Protein AF-A0A354BB14-F1 (afdb_monomer_lite)

Secondary structure (DSSP, 8-state):
--HHHHHHHHHHHHHHHHHHHHHHHHTTT--EETTEEHHHHHHHHHHHHHHHHHHHHHHHT-SHHHHTHHHHHHHHHHHHH-

Structure (mmCIF, N/CA/C/O backbone):
data_AF-A0A354BB14-F1
#
_entry.id   AF-A0A354BB14-F1
#
loop_
_atom_site.group_PDB
_atom_site.id
_atom_site.type_symbol
_atom_site.label_atom_id
_atom_site.label_alt_id
_atom_site.label_comp_id
_atom_site.label_asym_id
_atom_site.label_entity_id
_atom_site.label_seq_id
_atom_site.pdbx_PDB_ins_code
_atom_site.Cartn_x
_atom_site.Cartn_y
_atom_site.Cartn_z
_atom_site.occupancy
_atom_site.B_iso_or_equiv
_atom_site.auth_seq_id
_atom_site.auth_comp_id
_atom_site.auth_asym_id
_atom_site.auth_atom_id
_atom_site.pdbx_PDB_model_num
ATOM 1 N N . MET A 1 1 ? -25.106 7.552 0.782 1.00 60.56 1 MET A N 1
ATOM 2 C CA . MET A 1 1 ? -23.792 7.065 1.272 1.00 60.56 1 MET A CA 1
ATOM 3 C C . MET A 1 1 ? -23.388 7.920 2.463 1.00 60.56 1 MET A C 1
ATOM 5 O O . MET A 1 1 ? -23.561 9.128 2.377 1.00 60.56 1 MET A O 1
ATOM 9 N N . THR A 1 2 ? -22.892 7.345 3.561 1.00 86.94 2 THR A N 1
ATOM 10 C CA . THR A 1 2 ? -22.328 8.152 4.659 1.00 86.94 2 THR A CA 1
ATOM 11 C C . THR A 1 2 ? -21.038 8.836 4.192 1.00 86.94 2 THR A C 1
ATOM 13 O O . THR A 1 2 ? -20.342 8.306 3.320 1.00 86.94 2 THR A O 1
ATOM 16 N N . ASN A 1 3 ? -20.701 9.999 4.764 1.00 92.50 3 ASN A N 1
ATOM 17 C CA . ASN A 1 3 ? -19.468 10.725 4.423 1.00 92.50 3 ASN A CA 1
ATOM 18 C C . ASN A 1 3 ? -18.220 9.829 4.575 1.00 92.50 3 ASN A C 1
ATOM 20 O O . ASN A 1 3 ? -17.358 9.830 3.703 1.00 92.50 3 ASN A O 1
ATOM 24 N N . ALA A 1 4 ? -18.182 8.984 5.613 1.00 91.94 4 ALA A N 1
ATOM 25 C CA . ALA A 1 4 ? -17.092 8.037 5.857 1.00 91.94 4 ALA A CA 1
ATOM 26 C C . ALA A 1 4 ? -16.930 6.995 4.734 1.00 91.94 4 ALA A C 1
ATOM 28 O O . ALA A 1 4 ? -15.823 6.783 4.246 1.00 91.94 4 ALA A O 1
ATOM 29 N N . ARG A 1 5 ? -18.029 6.384 4.265 1.00 94.44 5 ARG A N 1
ATOM 30 C CA . ARG A 1 5 ? -17.972 5.392 3.177 1.00 94.44 5 ARG A CA 1
ATOM 31 C C . ARG A 1 5 ? -17.496 6.019 1.868 1.00 94.44 5 ARG A C 1
ATOM 33 O O . ARG A 1 5 ? -16.720 5.399 1.151 1.00 94.44 5 ARG A O 1
ATOM 40 N N . ARG A 1 6 ? -17.944 7.242 1.562 1.00 94.75 6 ARG A N 1
ATOM 41 C CA . ARG A 1 6 ? -17.478 7.984 0.381 1.00 94.75 6 ARG A CA 1
ATOM 42 C C . ARG A 1 6 ? -15.973 8.246 0.460 1.00 94.75 6 ARG A C 1
ATOM 44 O O . ARG A 1 6 ? -15.272 7.960 -0.501 1.00 94.75 6 ARG A O 1
ATOM 51 N N . ASN A 1 7 ? -15.486 8.726 1.603 1.00 96.12 7 ASN A N 1
ATOM 52 C CA . ASN A 1 7 ? -14.064 9.010 1.796 1.00 96.12 7 ASN A CA 1
ATOM 53 C C . ASN A 1 7 ? -13.204 7.741 1.687 1.00 96.12 7 ASN A C 1
ATOM 55 O O . ASN A 1 7 ? -12.156 7.783 1.053 1.00 96.12 7 ASN A O 1
ATOM 59 N N . ALA A 1 8 ? -13.667 6.608 2.227 1.00 94.19 8 ALA A N 1
ATOM 60 C CA . ALA A 1 8 ? -12.966 5.329 2.101 1.00 94.19 8 ALA A CA 1
ATOM 61 C C . ALA A 1 8 ? -12.851 4.869 0.639 1.00 94.19 8 ALA A C 1
ATOM 63 O O . ALA A 1 8 ? -11.772 4.490 0.196 1.00 94.19 8 ALA A O 1
ATOM 64 N N . VAL A 1 9 ? -13.942 4.954 -0.132 1.00 96.12 9 VAL A N 1
ATOM 65 C CA . VAL A 1 9 ? -13.924 4.606 -1.563 1.00 96.12 9 VAL A CA 1
ATOM 66 C C . VAL A 1 9 ? -12.972 5.519 -2.335 1.00 96.12 9 VAL A C 1
ATOM 68 O O . VAL A 1 9 ? -12.171 5.022 -3.119 1.00 96.12 9 VAL A O 1
ATOM 71 N N . ILE A 1 10 ? -13.014 6.832 -2.085 1.00 97.62 10 ILE A N 1
ATOM 72 C CA . ILE A 1 10 ? -12.084 7.784 -2.709 1.00 97.62 10 ILE A CA 1
ATOM 73 C C . ILE A 1 10 ? -10.638 7.413 -2.367 1.00 97.62 10 ILE A C 1
ATOM 75 O O . ILE A 1 10 ? -9.809 7.354 -3.266 1.00 97.62 10 ILE A O 1
ATOM 79 N N . GLY A 1 11 ? -10.344 7.107 -1.101 1.00 96.44 11 GLY A N 1
ATOM 80 C CA . GLY A 1 11 ? -9.006 6.702 -0.671 1.00 96.44 11 GLY A CA 1
ATOM 81 C C . GLY A 1 11 ? -8.501 5.450 -1.390 1.00 96.44 11 GLY A C 1
ATOM 82 O O . GLY A 1 11 ? -7.381 5.451 -1.891 1.00 96.44 11 GLY A O 1
ATOM 83 N N . ILE A 1 12 ? -9.340 4.416 -1.510 1.00 95.62 12 ILE A N 1
ATOM 84 C CA . ILE A 1 12 ? -8.996 3.179 -2.230 1.00 95.62 12 ILE A CA 1
ATOM 85 C C . ILE A 1 12 ? -8.717 3.468 -3.708 1.00 95.62 12 ILE A C 1
ATOM 87 O O . ILE A 1 12 ? -7.721 2.992 -4.247 1.00 95.62 12 ILE A O 1
ATOM 91 N N . VAL A 1 13 ? -9.569 4.265 -4.360 1.00 97.62 13 VAL A N 1
ATOM 92 C CA . VAL A 1 13 ? -9.393 4.624 -5.775 1.00 97.62 13 VAL A CA 1
ATOM 93 C C . VAL A 1 13 ? -8.106 5.419 -5.976 1.00 97.62 13 VAL A C 1
ATOM 95 O O . VAL A 1 13 ? -7.332 5.100 -6.873 1.00 97.62 13 VAL A O 1
ATOM 98 N N . VAL A 1 14 ? -7.839 6.414 -5.128 1.00 98.06 14 VAL A N 1
ATOM 99 C CA . VAL A 1 14 ? -6.608 7.214 -5.191 1.00 98.06 14 VAL A CA 1
ATOM 100 C C . VAL A 1 14 ? -5.378 6.331 -4.990 1.00 98.06 14 VAL A C 1
ATOM 102 O O . VAL A 1 14 ? -4.440 6.424 -5.777 1.00 98.06 14 VAL A O 1
ATOM 105 N N . ALA A 1 15 ? -5.389 5.440 -3.996 1.00 96.50 15 ALA A N 1
ATOM 106 C CA . ALA A 1 15 ? -4.285 4.517 -3.753 1.00 96.50 15 ALA A CA 1
ATOM 107 C C . ALA A 1 15 ? -4.036 3.597 -4.958 1.00 96.50 15 ALA A C 1
ATOM 109 O O . ALA A 1 15 ? -2.893 3.458 -5.385 1.00 96.50 15 ALA A O 1
ATOM 110 N N . ALA A 1 16 ? -5.092 3.023 -5.544 1.00 96.56 16 ALA A N 1
ATOM 111 C CA . ALA A 1 16 ? -4.978 2.171 -6.725 1.00 96.56 16 ALA A CA 1
ATOM 112 C C . ALA A 1 16 ? -4.411 2.934 -7.933 1.00 96.56 16 ALA A C 1
ATOM 114 O O . ALA A 1 16 ? -3.488 2.448 -8.579 1.00 96.56 16 ALA A O 1
ATOM 115 N N . VAL A 1 17 ? -4.901 4.151 -8.196 1.00 97.94 17 VAL A N 1
ATOM 116 C CA . VAL A 1 17 ? -4.414 5.001 -9.296 1.00 97.94 17 VAL A CA 1
ATOM 117 C C . VAL A 1 17 ? -2.939 5.354 -9.109 1.00 97.94 17 VAL A C 1
ATOM 119 O O . VAL A 1 17 ? -2.150 5.201 -10.040 1.00 97.94 17 VAL A O 1
ATOM 122 N N . LEU A 1 18 ? -2.547 5.785 -7.909 1.00 97.88 18 LEU A N 1
ATOM 123 C CA . LEU A 1 18 ? -1.149 6.098 -7.609 1.00 97.88 18 LEU A CA 1
ATOM 124 C C . LEU A 1 18 ? -0.259 4.859 -7.730 1.00 97.88 18 LEU A C 1
ATOM 126 O O . LEU A 1 18 ? 0.811 4.943 -8.325 1.00 97.88 18 LEU A O 1
ATOM 130 N N . GLY A 1 19 ? -0.716 3.710 -7.230 1.00 96.19 19 GLY A N 1
ATOM 131 C CA . GLY A 1 19 ? -0.013 2.437 -7.367 1.00 96.19 19 GLY A CA 1
ATOM 132 C C . GLY A 1 19 ? 0.220 2.059 -8.829 1.00 96.19 19 GLY A C 1
ATOM 133 O O . GLY A 1 19 ? 1.339 1.709 -9.193 1.00 96.19 19 GLY A O 1
ATOM 134 N N . SER A 1 20 ? -0.794 2.200 -9.687 1.00 95.00 20 SER A N 1
ATOM 135 C CA . SER A 1 20 ? -0.658 1.946 -11.126 1.00 95.00 20 SER A CA 1
ATOM 136 C C . SER A 1 20 ? 0.347 2.887 -11.792 1.00 95.00 20 SER A C 1
ATOM 138 O O . SER A 1 20 ? 1.206 2.418 -12.535 1.00 95.00 20 SER A O 1
ATOM 140 N N . ILE A 1 21 ? 0.291 4.190 -11.492 1.00 96.88 21 ILE A N 1
ATOM 141 C CA . ILE A 1 21 ? 1.236 5.179 -12.037 1.00 96.88 21 ILE A CA 1
ATOM 142 C C . ILE A 1 21 ? 2.668 4.837 -11.608 1.00 96.88 21 ILE A C 1
ATOM 144 O O . ILE A 1 21 ? 3.558 4.736 -12.452 1.00 96.88 21 ILE A O 1
ATOM 148 N N . ILE A 1 22 ? 2.885 4.606 -10.312 1.00 95.69 22 ILE A N 1
ATOM 149 C CA . ILE A 1 22 ? 4.203 4.270 -9.760 1.00 95.69 22 ILE A CA 1
ATOM 150 C C . ILE A 1 22 ? 4.725 2.975 -10.382 1.00 95.69 22 ILE A C 1
ATOM 152 O O . ILE A 1 22 ? 5.870 2.933 -10.815 1.00 95.69 22 ILE A O 1
ATOM 156 N N . SER A 1 23 ? 3.883 1.947 -10.490 1.00 94.69 23 SER A N 1
ATOM 157 C CA . SER A 1 23 ? 4.237 0.673 -11.116 1.00 94.69 23 SER A CA 1
ATOM 158 C C . SER A 1 23 ? 4.689 0.837 -12.567 1.00 94.69 23 SER A C 1
ATOM 160 O O . SER A 1 23 ? 5.628 0.163 -12.979 1.00 94.69 23 SER A O 1
ATOM 162 N N . THR A 1 24 ? 4.021 1.693 -13.343 1.00 92.12 24 THR A N 1
ATOM 163 C CA . THR A 1 24 ? 4.368 1.914 -14.754 1.00 92.12 24 THR A CA 1
ATOM 164 C C . THR A 1 24 ? 5.646 2.726 -14.918 1.00 92.12 24 THR A C 1
ATOM 166 O O . THR A 1 24 ? 6.493 2.364 -15.722 1.00 92.12 24 THR A O 1
ATOM 169 N N . LEU A 1 25 ? 5.813 3.794 -14.133 1.00 94.50 25 LEU A N 1
ATOM 170 C CA . LEU A 1 25 ? 6.967 4.687 -14.248 1.00 94.50 25 LEU A CA 1
ATOM 171 C C . LEU A 1 25 ? 8.227 4.092 -13.612 1.00 94.50 25 LEU A C 1
ATOM 173 O O . LEU A 1 25 ? 9.322 4.299 -14.115 1.00 94.50 25 LEU A O 1
ATOM 177 N N . GLY A 1 26 ? 8.084 3.359 -12.508 1.00 90.12 26 GLY A N 1
ATOM 178 C CA . GLY A 1 26 ? 9.207 2.728 -11.816 1.00 90.12 26 GLY A CA 1
ATOM 179 C C . GLY A 1 26 ? 9.699 1.439 -12.475 1.00 90.12 26 GLY A C 1
ATOM 180 O O . GLY A 1 26 ? 10.812 1.010 -12.197 1.00 90.12 26 GLY A O 1
ATOM 181 N N . GLY A 1 27 ? 8.885 0.821 -13.338 1.00 89.62 27 GLY A N 1
ATOM 182 C CA . GLY A 1 27 ? 9.274 -0.354 -14.121 1.00 89.62 27 GLY A CA 1
ATOM 183 C C . GLY A 1 27 ? 9.930 -0.035 -15.465 1.00 89.62 27 GLY A C 1
ATOM 184 O O . GLY A 1 27 ? 10.358 -0.963 -16.146 1.00 89.62 27 GLY A O 1
ATOM 185 N N . ASP A 1 28 ? 9.998 1.239 -15.861 1.00 89.31 28 ASP A N 1
ATOM 186 C CA . ASP A 1 28 ? 10.546 1.638 -17.158 1.00 89.31 28 ASP A CA 1
ATOM 187 C C . ASP A 1 28 ? 12.054 1.344 -17.241 1.00 89.31 28 ASP A C 1
ATOM 189 O O . ASP A 1 28 ? 12.830 1.741 -16.371 1.00 89.31 28 ASP A O 1
ATOM 193 N N . GLY A 1 29 ? 12.465 0.601 -18.272 1.00 86.50 29 GLY A N 1
ATOM 194 C CA . GLY A 1 29 ? 13.848 0.148 -18.462 1.00 86.50 29 GLY A CA 1
ATOM 195 C C . GLY A 1 29 ? 14.367 -0.868 -17.431 1.00 86.50 29 GLY A C 1
ATOM 196 O O . GLY A 1 29 ? 15.569 -1.136 -17.413 1.00 86.50 29 GLY A O 1
ATOM 197 N N . GLY A 1 30 ? 13.500 -1.411 -16.569 1.00 86.88 30 GLY A N 1
ATOM 198 C CA . GLY A 1 30 ? 13.854 -2.422 -15.570 1.00 86.88 30 GLY A CA 1
ATOM 199 C C . GLY A 1 30 ? 13.858 -3.854 -16.111 1.00 86.88 30 GLY A C 1
ATOM 200 O O . GLY A 1 30 ? 13.461 -4.116 -17.245 1.00 86.88 30 GLY A O 1
ATOM 201 N N . GLU A 1 31 ? 14.285 -4.801 -15.273 1.00 90.69 31 GLU A N 1
ATOM 202 C CA . GLU A 1 31 ? 14.179 -6.228 -15.591 1.00 90.69 31 GLU A CA 1
ATOM 203 C C . GLU A 1 31 ? 12.713 -6.684 -15.624 1.00 90.69 31 GLU A C 1
ATOM 205 O O . GLU A 1 31 ? 11.872 -6.194 -14.863 1.00 90.69 31 GLU A O 1
ATOM 210 N N . GLU A 1 32 ? 12.412 -7.641 -16.500 1.00 92.69 32 GLU A N 1
ATOM 211 C CA . GLU A 1 32 ? 11.088 -8.247 -16.625 1.00 92.69 32 GLU A CA 1
ATOM 212 C C . GLU A 1 32 ? 11.044 -9.610 -15.932 1.00 92.69 32 GLU A C 1
ATOM 214 O O . GLU A 1 32 ? 11.918 -10.456 -16.122 1.00 92.69 32 GLU A O 1
ATOM 219 N N . LEU A 1 33 ? 9.971 -9.851 -15.177 1.00 91.06 33 LEU A N 1
ATOM 220 C CA . LEU A 1 33 ? 9.651 -11.154 -14.608 1.00 91.06 33 LEU A CA 1
ATOM 221 C C . LEU A 1 33 ? 8.387 -11.681 -15.296 1.00 91.06 33 LEU A C 1
ATOM 223 O O . LEU A 1 33 ? 7.257 -11.302 -14.972 1.00 91.06 33 LEU A O 1
ATOM 227 N N . GLY A 1 34 ? 8.578 -12.556 -16.285 1.00 89.44 34 GLY A N 1
ATOM 228 C CA . GLY A 1 34 ? 7.494 -13.054 -17.131 1.00 89.44 34 GLY A CA 1
ATOM 229 C C . GLY A 1 34 ? 7.064 -12.014 -18.166 1.00 89.44 34 GLY A C 1
ATOM 230 O O . GLY A 1 34 ? 7.829 -11.707 -19.067 1.00 89.44 34 GLY A O 1
ATOM 231 N N . SER A 1 35 ? 5.830 -11.510 -18.064 1.00 88.69 35 SER A N 1
ATOM 232 C CA . SER A 1 35 ? 5.255 -10.535 -19.010 1.00 88.69 35 SER A CA 1
ATOM 233 C C . SER A 1 35 ? 5.094 -9.125 -18.433 1.00 88.69 35 SER A C 1
ATOM 235 O O . SER A 1 35 ? 4.418 -8.294 -19.036 1.00 88.69 35 SER A O 1
ATOM 237 N N . LEU A 1 36 ? 5.606 -8.881 -17.225 1.00 91.50 36 LEU A N 1
ATOM 238 C CA . LEU A 1 36 ? 5.519 -7.595 -16.536 1.00 91.50 36 LEU A CA 1
ATOM 239 C C . LEU A 1 36 ? 6.899 -7.215 -15.982 1.00 91.50 36 LEU A C 1
ATOM 241 O O . LEU A 1 36 ? 7.648 -8.110 -15.576 1.00 91.50 36 LEU A O 1
ATOM 245 N N . PRO A 1 37 ? 7.215 -5.911 -15.880 1.00 94.38 37 PRO A N 1
ATOM 246 C CA . PRO A 1 37 ? 8.401 -5.451 -15.168 1.00 94.38 37 PRO A CA 1
ATOM 247 C C . PRO A 1 37 ? 8.423 -5.994 -13.737 1.00 94.38 37 PRO A C 1
ATOM 249 O O . PRO A 1 37 ? 7.395 -5.978 -13.051 1.00 94.38 37 PRO A O 1
ATOM 252 N N . THR A 1 38 ? 9.587 -6.419 -13.245 1.00 94.00 38 THR A N 1
ATOM 253 C CA . THR A 1 38 ? 9.761 -6.907 -11.866 1.00 94.00 38 THR A CA 1
ATOM 254 C C . THR A 1 38 ? 9.239 -5.884 -10.859 1.00 94.00 38 THR A C 1
ATOM 256 O O . THR A 1 38 ? 8.522 -6.236 -9.926 1.00 94.00 38 THR A O 1
ATOM 259 N N . PHE A 1 39 ? 9.474 -4.590 -11.102 1.00 95.06 39 PHE A N 1
ATOM 260 C CA . PHE A 1 39 ? 8.949 -3.509 -10.266 1.00 95.06 39 PHE A CA 1
ATOM 261 C C . PHE A 1 39 ? 7.413 -3.525 -10.143 1.00 95.06 39 PHE A C 1
ATOM 263 O O . PHE A 1 39 ? 6.874 -3.284 -9.061 1.00 95.06 39 PHE A O 1
ATOM 270 N N . ALA A 1 40 ? 6.694 -3.865 -11.218 1.00 95.38 40 ALA A N 1
ATOM 271 C CA . ALA A 1 40 ? 5.239 -3.971 -11.186 1.00 95.38 40 ALA A CA 1
ATOM 272 C C . ALA A 1 40 ? 4.772 -5.108 -10.269 1.00 95.38 40 ALA A C 1
ATOM 274 O O . ALA A 1 40 ? 3.833 -4.933 -9.488 1.00 95.38 40 ALA A O 1
ATOM 275 N N . TRP A 1 41 ? 5.475 -6.243 -10.289 1.00 95.50 41 TRP A N 1
ATOM 276 C CA . TRP A 1 41 ? 5.231 -7.331 -9.346 1.00 95.50 41 TRP A CA 1
ATOM 277 C C . TRP A 1 41 ? 5.458 -6.905 -7.899 1.00 95.50 41 TRP A C 1
ATOM 279 O O . TRP A 1 41 ? 4.624 -7.216 -7.048 1.00 95.50 41 TRP A O 1
ATOM 289 N N . LEU A 1 42 ? 6.521 -6.148 -7.613 1.00 96.19 42 LEU A N 1
ATOM 290 C CA . LEU A 1 42 ? 6.790 -5.650 -6.259 1.00 96.19 42 LEU A CA 1
ATOM 291 C C . LEU A 1 42 ? 5.652 -4.762 -5.739 1.00 96.19 42 LEU A C 1
ATOM 293 O O . LEU A 1 42 ? 5.229 -4.916 -4.592 1.00 96.19 42 LEU A O 1
ATOM 297 N N . VAL A 1 43 ? 5.104 -3.879 -6.582 1.00 96.50 43 VAL A N 1
ATOM 298 C CA . VAL A 1 43 ? 3.949 -3.039 -6.220 1.00 96.50 43 VAL A CA 1
ATOM 299 C C . VAL A 1 43 ? 2.702 -3.890 -5.962 1.00 96.50 43 VAL A C 1
ATOM 301 O O . VAL A 1 43 ? 2.020 -3.684 -4.955 1.00 96.50 43 VAL A O 1
ATOM 304 N N . ILE A 1 44 ? 2.412 -4.872 -6.822 1.00 96.06 44 ILE A N 1
ATOM 305 C CA . ILE A 1 44 ? 1.272 -5.785 -6.642 1.00 96.06 44 ILE A CA 1
ATOM 306 C C . ILE A 1 44 ? 1.398 -6.545 -5.317 1.00 96.06 44 ILE A C 1
ATOM 308 O O . ILE A 1 44 ? 0.453 -6.571 -4.526 1.00 96.06 44 ILE A O 1
ATOM 312 N N . ILE A 1 45 ? 2.570 -7.121 -5.046 1.00 96.88 45 ILE A N 1
ATOM 313 C CA . ILE A 1 45 ? 2.853 -7.863 -3.814 1.00 96.88 45 ILE A CA 1
ATOM 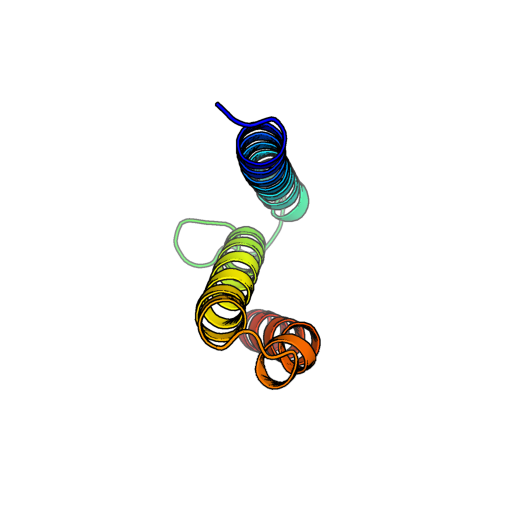314 C C . ILE A 1 45 ? 2.684 -6.955 -2.595 1.00 96.88 45 ILE A C 1
ATOM 316 O O . ILE A 1 45 ? 2.027 -7.351 -1.633 1.00 96.88 45 ILE A O 1
ATOM 320 N N . ALA A 1 46 ? 3.191 -5.720 -2.646 1.00 97.00 46 ALA A N 1
ATOM 321 C CA . ALA A 1 46 ? 3.029 -4.766 -1.555 1.00 97.00 46 ALA A CA 1
ATOM 322 C C . ALA A 1 46 ? 1.548 -4.489 -1.240 1.00 97.00 46 ALA A C 1
ATOM 324 O O . ALA A 1 46 ? 1.153 -4.530 -0.073 1.00 97.00 46 ALA A O 1
ATOM 325 N N . PHE A 1 47 ? 0.707 -4.273 -2.257 1.00 96.38 47 PHE A N 1
ATOM 326 C CA . PHE A 1 47 ? -0.738 -4.097 -2.064 1.00 96.38 47 PHE A CA 1
ATOM 327 C C . PHE A 1 47 ? -1.396 -5.344 -1.468 1.00 96.38 47 PHE A C 1
ATOM 329 O O . PHE A 1 47 ? -2.182 -5.231 -0.525 1.00 96.38 47 PHE A O 1
ATOM 336 N N . VAL A 1 48 ? -1.061 -6.530 -1.981 1.00 96.62 48 VAL A N 1
ATOM 337 C CA . VAL A 1 48 ? -1.616 -7.801 -1.497 1.00 96.62 48 VAL A CA 1
ATOM 338 C C . VAL A 1 48 ? -1.260 -8.031 -0.031 1.00 96.62 48 VAL A C 1
ATOM 340 O O . VAL A 1 48 ? -2.154 -8.335 0.757 1.00 96.62 48 VAL A O 1
ATOM 343 N N . VAL A 1 49 ? 0.002 -7.831 0.360 1.00 96.06 49 VAL A N 1
ATOM 344 C CA . VAL A 1 49 ? 0.448 -7.984 1.755 1.00 96.06 49 VAL A CA 1
ATOM 345 C C . VAL A 1 49 ? -0.281 -6.995 2.666 1.00 96.06 49 VAL A C 1
ATOM 347 O O . VAL A 1 49 ? -0.814 -7.395 3.700 1.00 96.06 49 VAL A O 1
ATOM 350 N N . ASN A 1 50 ? -0.387 -5.724 2.267 1.00 94.69 50 ASN A N 1
ATOM 351 C CA . ASN A 1 50 ? -1.083 -4.713 3.066 1.00 94.69 50 ASN A CA 1
ATOM 352 C C . ASN A 1 50 ? -2.571 -5.047 3.248 1.00 94.69 50 ASN A C 1
ATOM 354 O O . ASN A 1 50 ? -3.087 -4.940 4.358 1.00 94.69 50 ASN A O 1
ATOM 358 N N . ILE A 1 51 ? -3.259 -5.513 2.200 1.00 94.38 51 ILE A N 1
ATOM 359 C CA . ILE A 1 51 ? -4.659 -5.956 2.301 1.00 94.38 51 ILE A CA 1
ATOM 360 C C . ILE A 1 51 ? -4.770 -7.201 3.192 1.00 94.38 51 ILE A C 1
ATOM 362 O O . ILE A 1 51 ? -5.655 -7.264 4.049 1.00 94.38 51 ILE A O 1
ATOM 366 N N . ALA A 1 52 ? -3.867 -8.170 3.022 1.00 94.44 52 ALA A N 1
ATOM 367 C CA . ALA A 1 52 ? -3.857 -9.421 3.775 1.00 94.44 52 ALA A CA 1
ATOM 368 C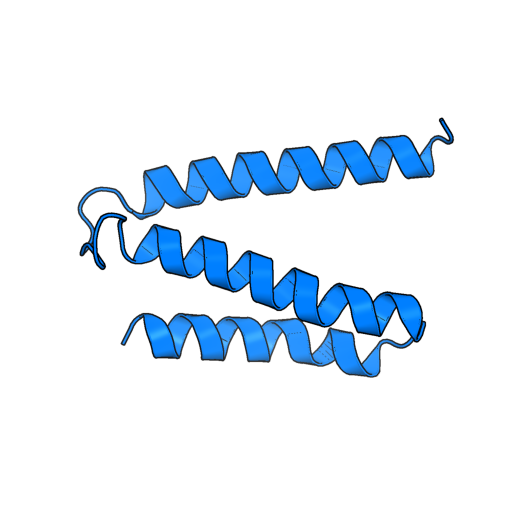 C . ALA A 1 52 ? -3.657 -9.207 5.280 1.00 94.44 52 ALA A C 1
ATOM 370 O O . ALA A 1 52 ? -4.241 -9.946 6.068 1.00 94.44 52 ALA A O 1
ATOM 371 N N . VAL A 1 53 ? -2.889 -8.191 5.686 1.00 94.62 53 VAL A N 1
ATOM 372 C CA . VAL A 1 53 ? -2.720 -7.821 7.101 1.00 94.62 53 VAL A CA 1
ATOM 373 C C . VAL A 1 53 ? -3.839 -6.894 7.586 1.00 94.62 53 VAL A C 1
ATOM 375 O O . VAL A 1 53 ? -4.320 -7.034 8.715 1.00 94.62 53 VAL A O 1
ATOM 378 N N . PHE A 1 54 ? -4.321 -5.979 6.743 1.00 93.38 54 PHE A N 1
ATOM 379 C CA . PHE A 1 54 ? -5.395 -5.050 7.098 1.00 93.38 54 PHE A CA 1
ATOM 380 C C . PHE A 1 54 ? -6.707 -5.764 7.450 1.00 93.38 54 PHE A C 1
ATOM 382 O O . PHE A 1 54 ? -7.308 -5.450 8.476 1.00 93.38 54 PHE A O 1
ATOM 389 N N . VAL A 1 55 ? -7.152 -6.731 6.638 1.00 93.75 55 VAL A N 1
ATOM 390 C CA . VAL A 1 55 ? -8.428 -7.442 6.850 1.00 93.75 55 VAL A CA 1
ATOM 391 C C . VAL A 1 55 ? -8.526 -8.097 8.240 1.00 93.75 55 VAL A C 1
ATOM 393 O O . VAL A 1 55 ? -9.479 -7.785 8.960 1.00 93.75 55 VAL A O 1
ATOM 396 N N . PRO A 1 56 ? -7.585 -8.957 8.679 1.00 91.94 56 PRO A N 1
ATOM 397 C CA . PRO A 1 56 ? -7.648 -9.559 10.008 1.00 91.94 56 PRO A CA 1
ATOM 398 C C . PRO A 1 56 ? -7.484 -8.521 11.123 1.00 91.94 56 PRO A C 1
ATOM 400 O O . PRO A 1 56 ? -8.201 -8.605 12.119 1.00 91.94 56 PRO A O 1
ATOM 403 N N . SER A 1 57 ? -6.621 -7.512 10.945 1.00 93.56 57 SER A N 1
ATOM 404 C CA . SER A 1 57 ? -6.441 -6.425 11.925 1.00 93.56 57 SER A CA 1
ATOM 405 C C . SER A 1 57 ? -7.741 -5.655 12.163 1.00 93.56 57 SER A C 1
ATOM 407 O O . SER A 1 57 ? -8.133 -5.402 13.303 1.00 93.56 57 SER A O 1
ATOM 409 N N . PHE A 1 58 ? -8.450 -5.336 11.079 1.00 93.31 58 PHE A N 1
ATOM 410 C CA . PHE A 1 58 ? -9.724 -4.631 11.121 1.00 93.31 58 PHE A CA 1
ATOM 411 C C . PHE A 1 58 ? -10.829 -5.478 11.763 1.00 93.31 58 PHE A C 1
ATOM 413 O O . PHE A 1 58 ? -11.582 -4.976 12.599 1.00 93.31 58 PHE A O 1
ATOM 420 N N . LEU A 1 59 ? -10.913 -6.767 11.412 1.00 94.38 59 LEU A N 1
ATOM 421 C CA . LEU A 1 59 ? -11.910 -7.687 11.970 1.00 94.38 59 LEU A CA 1
ATOM 422 C C . LEU A 1 59 ? -11.699 -7.9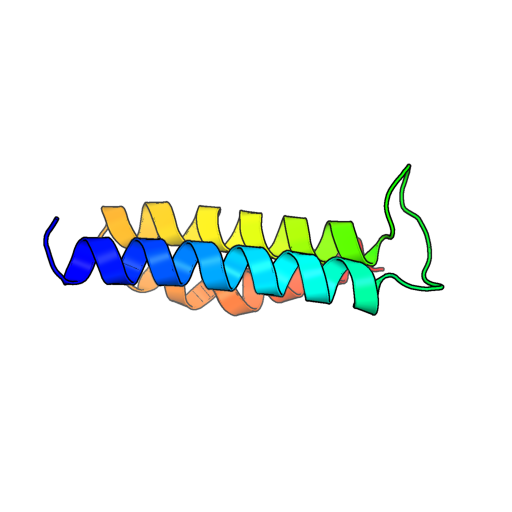27 13.469 1.00 94.38 59 LEU A C 1
ATOM 424 O O . LEU A 1 59 ? -12.661 -7.899 14.237 1.00 94.38 59 LEU A O 1
ATOM 428 N N . ALA A 1 60 ? -10.449 -8.126 13.887 1.00 94.19 60 ALA A N 1
ATOM 429 C CA . ALA A 1 60 ? -10.089 -8.344 15.283 1.00 94.19 60 ALA A CA 1
ATOM 430 C C . ALA A 1 60 ? -10.022 -7.044 16.106 1.00 94.19 60 ALA A C 1
ATOM 432 O O . ALA A 1 60 ? -9.884 -7.113 17.326 1.00 94.19 60 ALA A O 1
ATOM 433 N N . LYS A 1 61 ? -10.136 -5.869 15.462 1.00 92.19 61 LYS A N 1
ATOM 434 C CA . LYS A 1 61 ? -10.017 -4.538 16.086 1.00 92.19 61 LYS A CA 1
ATOM 435 C C . LYS A 1 61 ? -8.769 -4.419 16.969 1.00 92.19 61 LYS A C 1
ATOM 437 O O . LYS A 1 61 ? -8.835 -3.891 18.077 1.00 92.19 61 LYS A O 1
ATOM 442 N N . THR A 1 62 ? -7.649 -4.947 16.485 1.00 90.56 62 THR A N 1
ATOM 443 C CA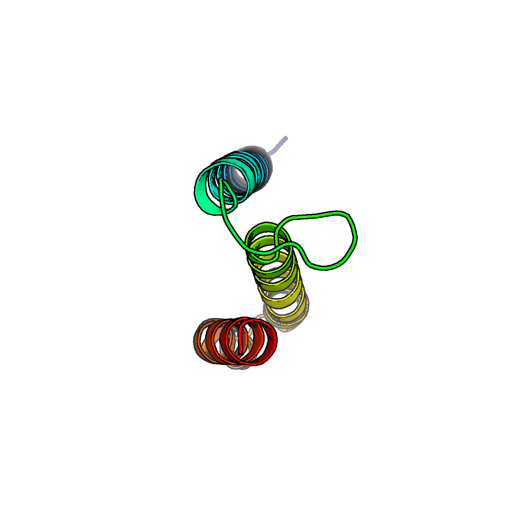 . THR A 1 62 ? -6.374 -4.983 17.208 1.00 90.56 62 THR A CA 1
ATOM 444 C C . THR A 1 62 ? -5.262 -4.394 16.358 1.00 90.56 62 THR A C 1
ATOM 446 O O . THR A 1 62 ? -5.214 -4.601 15.146 1.00 90.56 62 THR A O 1
ATOM 449 N N . GLU A 1 63 ? -4.350 -3.684 17.012 1.00 88.00 63 GLU A N 1
ATOM 450 C CA . GLU A 1 63 ? -3.155 -3.119 16.384 1.00 88.00 63 GLU A CA 1
ATOM 451 C C . GLU A 1 63 ? -2.048 -4.165 16.216 1.00 88.00 63 GLU A C 1
ATOM 453 O O . GLU A 1 63 ? -1.164 -3.992 15.385 1.00 88.00 63 GLU A O 1
ATOM 458 N N . HIS A 1 64 ? -2.125 -5.286 16.943 1.00 85.06 64 HIS A N 1
ATOM 459 C CA . HIS A 1 64 ? -1.047 -6.273 17.021 1.00 85.06 64 HIS A CA 1
ATOM 460 C C . HIS A 1 64 ? -0.604 -6.812 15.652 1.00 85.06 64 HIS A C 1
ATOM 462 O O . HIS A 1 64 ? 0.587 -6.903 15.376 1.00 85.06 64 HIS A O 1
ATOM 468 N N . TYR A 1 65 ? -1.555 -7.156 14.781 1.00 82.19 65 TYR A N 1
ATOM 469 C CA . TYR A 1 65 ? -1.239 -7.648 13.437 1.00 82.19 65 TYR A CA 1
ATOM 470 C C . TYR A 1 65 ? -0.787 -6.521 12.507 1.00 82.19 65 TYR A C 1
ATOM 472 O O . TYR A 1 65 ? 0.071 -6.734 11.653 1.00 82.19 65 TYR A O 1
ATOM 480 N N . TYR A 1 66 ? -1.344 -5.323 12.688 1.00 87.56 66 TYR A N 1
ATOM 481 C CA . TYR A 1 66 ? -1.075 -4.182 11.824 1.00 87.56 66 TYR A CA 1
ATOM 482 C C . TYR A 1 66 ? 0.328 -3.602 12.045 1.00 87.56 66 TYR A C 1
ATOM 484 O O . TYR A 1 66 ? 0.932 -3.106 11.094 1.00 87.56 66 TYR A O 1
ATOM 492 N N . ASP A 1 67 ? 0.880 -3.738 13.251 1.00 91.50 67 ASP A N 1
ATOM 493 C CA . ASP A 1 67 ? 2.225 -3.268 13.602 1.00 91.50 67 ASP A CA 1
ATOM 494 C C . ASP A 1 67 ? 3.334 -3.968 12.788 1.00 91.50 67 ASP A C 1
ATOM 496 O O . ASP A 1 67 ? 4.322 -3.353 12.391 1.00 91.50 67 ASP A O 1
ATOM 500 N N . LEU A 1 68 ? 3.138 -5.242 12.418 1.00 90.94 68 LEU A N 1
ATOM 501 C CA . LEU A 1 68 ? 4.115 -5.992 11.617 1.00 90.94 68 LEU A CA 1
ATOM 502 C C . LEU A 1 68 ? 4.081 -5.640 10.116 1.00 90.94 68 LEU A C 1
ATOM 504 O O . LEU A 1 68 ? 5.005 -5.996 9.381 1.00 90.94 68 LEU A O 1
ATOM 508 N N . THR A 1 69 ? 3.040 -4.948 9.638 1.00 94.12 69 THR A N 1
ATOM 509 C CA . THR A 1 69 ? 2.775 -4.752 8.198 1.00 94.12 69 THR A CA 1
ATOM 510 C C . THR A 1 69 ? 3.967 -4.157 7.454 1.00 94.12 69 THR A C 1
ATOM 512 O O . THR A 1 69 ? 4.309 -4.625 6.366 1.00 94.12 69 THR A O 1
ATOM 515 N N . GLY A 1 70 ? 4.617 -3.144 8.039 1.00 92.31 70 GLY A N 1
ATOM 516 C CA . GLY A 1 70 ? 5.742 -2.448 7.412 1.00 92.31 70 GLY A CA 1
ATOM 517 C C . GLY A 1 70 ? 6.928 -3.381 7.176 1.00 92.31 70 GLY A C 1
ATOM 518 O O . GLY A 1 70 ? 7.353 -3.572 6.036 1.00 92.31 70 GLY A O 1
ATOM 519 N N . SER A 1 71 ? 7.406 -4.022 8.245 1.00 96.19 71 SER A N 1
ATOM 520 C CA . SER A 1 71 ? 8.522 -4.972 8.198 1.00 96.19 71 SER A CA 1
ATOM 521 C C . SER A 1 71 ? 8.220 -6.161 7.2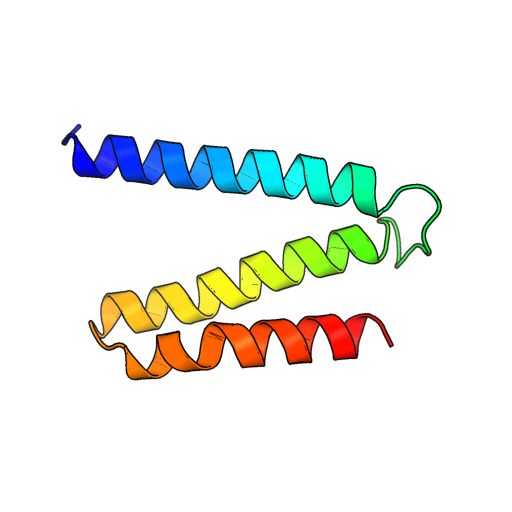89 1.00 96.19 71 SER A C 1
ATOM 523 O O . SER A 1 71 ? 9.073 -6.558 6.497 1.00 96.19 71 SER A O 1
ATOM 525 N N . LEU A 1 72 ? 6.999 -6.703 7.354 1.00 96.19 72 LEU A N 1
ATOM 526 C CA . LEU A 1 72 ? 6.585 -7.821 6.509 1.00 96.19 72 LEU A CA 1
ATOM 527 C C . LEU A 1 72 ? 6.590 -7.435 5.027 1.00 96.19 72 LEU A C 1
ATOM 529 O O . LEU A 1 72 ? 7.132 -8.174 4.206 1.00 96.19 72 LEU A O 1
ATOM 533 N N . THR A 1 73 ? 6.031 -6.271 4.686 1.00 96.75 73 THR A N 1
ATOM 534 C CA . THR A 1 73 ? 6.007 -5.784 3.302 1.00 96.75 73 THR A CA 1
ATOM 535 C C . THR A 1 73 ? 7.426 -5.584 2.782 1.00 96.75 73 THR A C 1
ATOM 537 O O . THR A 1 73 ? 7.741 -6.094 1.711 1.00 96.75 73 THR A O 1
ATOM 540 N N . TYR A 1 74 ? 8.285 -4.908 3.556 1.00 95.69 74 TYR A N 1
ATOM 541 C CA . TYR A 1 74 ? 9.680 -4.646 3.193 1.00 95.69 74 TYR A CA 1
ATOM 542 C C . TYR A 1 74 ? 10.450 -5.939 2.914 1.00 95.69 74 TYR A C 1
ATOM 544 O O . TYR A 1 74 ? 10.979 -6.114 1.821 1.00 95.69 74 TYR A O 1
ATOM 552 N N . LEU A 1 75 ? 10.445 -6.882 3.863 1.00 97.62 75 LEU A N 1
ATOM 553 C CA . LEU A 1 75 ? 11.139 -8.159 3.693 1.00 97.62 75 LEU A CA 1
ATOM 554 C C . LEU A 1 75 ? 10.602 -8.939 2.491 1.00 97.62 75 LEU A C 1
ATOM 556 O O . LEU A 1 75 ? 11.389 -9.494 1.731 1.00 97.62 75 LEU A O 1
ATOM 560 N N . THR A 1 76 ? 9.282 -8.951 2.286 1.00 96.81 76 THR A N 1
ATOM 561 C CA . THR A 1 76 ? 8.673 -9.676 1.163 1.00 96.81 76 THR A CA 1
ATOM 562 C C . THR A 1 76 ? 9.126 -9.104 -0.180 1.00 96.81 76 THR A C 1
ATOM 564 O O . THR A 1 76 ? 9.566 -9.864 -1.037 1.00 96.81 76 THR A O 1
ATOM 567 N N . VAL A 1 77 ? 9.060 -7.782 -0.382 1.00 96.56 77 VAL A N 1
ATOM 568 C CA . VAL A 1 77 ? 9.458 -7.186 -1.670 1.00 96.56 77 VAL A CA 1
ATOM 569 C C . VAL A 1 77 ? 10.966 -7.259 -1.894 1.00 96.56 77 VAL A C 1
ATOM 571 O O . VAL A 1 77 ? 11.391 -7.510 -3.015 1.00 96.56 77 VAL A O 1
ATOM 574 N N . THR A 1 78 ? 11.780 -7.109 -0.845 1.00 96.38 78 THR A N 1
AT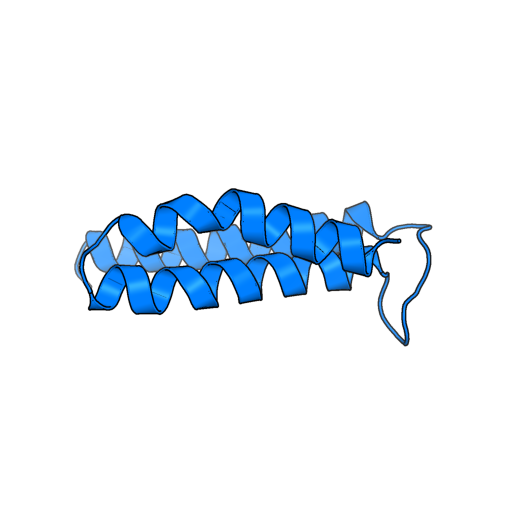OM 575 C CA . THR A 1 78 ? 13.237 -7.248 -0.956 1.00 96.38 78 THR A CA 1
ATOM 576 C C . THR A 1 78 ? 13.636 -8.669 -1.335 1.00 96.38 78 THR A C 1
ATOM 578 O O . THR A 1 78 ? 14.473 -8.832 -2.212 1.00 96.38 78 THR A O 1
ATOM 581 N N . LEU A 1 79 ? 13.024 -9.695 -0.735 1.00 95.75 79 LEU A N 1
ATOM 582 C CA . LEU A 1 79 ? 13.312 -11.091 -1.081 1.00 95.75 79 LEU A CA 1
ATOM 583 C C . LEU A 1 79 ? 12.913 -11.449 -2.514 1.00 95.75 79 LEU A C 1
ATOM 585 O O . LEU A 1 79 ? 13.548 -12.305 -3.110 1.00 95.75 79 LEU A O 1
ATOM 589 N N . VAL A 1 80 ? 11.864 -10.826 -3.053 1.00 93.12 80 VAL A N 1
ATOM 590 C CA . VAL A 1 80 ? 11.428 -11.052 -4.442 1.00 93.12 80 VAL A CA 1
ATOM 591 C C . VAL A 1 80 ? 12.294 -10.286 -5.446 1.00 93.12 80 VAL A C 1
ATOM 593 O O . VAL A 1 80 ? 12.378 -10.683 -6.603 1.00 93.12 80 VAL A O 1
ATOM 596 N N . ALA A 1 81 ? 12.907 -9.180 -5.023 1.00 92.12 81 ALA A N 1
ATOM 597 C CA . ALA A 1 81 ? 13.751 -8.342 -5.871 1.00 92.12 81 ALA A CA 1
ATOM 598 C C . ALA A 1 81 ? 15.217 -8.808 -5.967 1.00 92.12 81 ALA A C 1
ATOM 600 O O . ALA A 1 81 ? 15.939 -8.299 -6.820 1.00 92.12 81 ALA A O 1
ATOM 601 N N . LEU A 1 82 ? 15.659 -9.694 -5.067 1.00 90.44 82 LEU A N 1
ATOM 602 C CA . LEU A 1 82 ? 17.000 -10.294 -5.040 1.00 90.44 82 LEU A CA 1
ATOM 603 C C . LEU A 1 82 ? 17.061 -11.562 -5.895 1.00 90.44 82 LEU A C 1
ATOM 605 O O . LEU A 1 82 ? 18.134 -11.779 -6.500 1.00 90.44 82 LEU A O 1
#

Sequence (82 aa):
MTNARRNAVIGIVVAAVLGSIISTLGGDGGEELGSLPTFAWLVIIAFVVNIAVFVPSFLAKTEHYYDLTGSLTYLTVTLVAL

pLDDT: mean 93.29, std 4.89, range [60.56, 98.06]

Radius of gyration: 14.93 Å; chains: 1; bounding box: 41×24×36 Å

Foldseek 3Di:
DPPVVVVVVVVVVVLVVVLVVCLVVVQVPADDDPPGRLSNVLSVLLVVLQVVQCVVCVVVVHCVSVVCSVVVSVVVSVVSVD